Protein AF-A0A7D3X9V0-F1 (afdb_monomer_lite)

Foldseek 3Di:
DPQLVVLVVLLVVFCPDPQADHDDPVLVVLSVCVSVVVDDLVVSQVVVVVVVGTHSDDDD

Secondary structure (DSSP, 8-state):
---HHHHHHHHHHHHT-TTPPPPPHHHHHHHHHHHHTSS-HHHHHHHHHHTTS-------

Radius of gyration: 10.48 Å; chains: 1; bounding box: 25×16×26 Å

pLDDT: mean 76.16, std 12.22, range [36.41, 89.44]

Sequence (60 aa):
MESKTLRARAVRQALAHPASSSPTCRELQLLTQYVLGQRSREELNDELLRGNRLHLLAIS

Structure (mmCIF, N/CA/C/O backbone):
data_AF-A0A7D3X9V0-F1
#
_entry.id   AF-A0A7D3X9V0-F1
#
loop_
_atom_site.group_PDB
_atom_site.id
_atom_site.type_symbol
_atom_site.label_atom_id
_atom_site.label_alt_id
_atom_site.label_comp_id
_atom_site.label_asym_id
_atom_site.label_entity_id
_atom_site.label_seq_id
_atom_site.pdbx_PDB_ins_code
_atom_site.Cartn_x
_atom_site.Cartn_y
_atom_site.Cartn_z
_atom_site.occupancy
_atom_site.B_iso_or_equiv
_atom_site.auth_seq_id
_atom_site.auth_comp_id
_atom_site.auth_asym_id
_atom_site.auth_atom_id
_atom_site.pdbx_PDB_model_num
ATOM 1 N N . MET A 1 1 ? -8.666 -0.709 15.773 1.00 49.66 1 MET A N 1
ATOM 2 C CA . MET A 1 1 ? -8.309 0.279 14.732 1.00 49.66 1 MET A CA 1
ATOM 3 C C . MET A 1 1 ? -6.832 0.122 14.431 1.00 49.66 1 MET A C 1
ATOM 5 O O . MET A 1 1 ? -6.022 0.474 15.279 1.00 49.66 1 MET A O 1
ATOM 9 N N . GLU A 1 2 ? -6.453 -0.449 13.289 1.00 56.66 2 GLU A N 1
ATOM 10 C CA . GLU A 1 2 ? -5.051 -0.361 12.867 1.00 56.66 2 GLU A CA 1
ATOM 11 C C . GLU A 1 2 ? -4.713 1.112 12.651 1.00 56.66 2 GLU A C 1
ATOM 13 O O . GLU A 1 2 ? -5.360 1.803 11.863 1.00 56.66 2 GLU A O 1
ATOM 18 N N . SER A 1 3 ? -3.739 1.612 13.405 1.00 76.31 3 SER A N 1
ATOM 19 C CA . SER A 1 3 ? -3.357 3.016 13.347 1.00 76.31 3 SER A CA 1
ATOM 20 C C . SER A 1 3 ? -2.849 3.348 11.937 1.00 76.31 3 SER A C 1
ATOM 22 O O . SER A 1 3 ? -2.058 2.587 11.376 1.00 76.31 3 SER A O 1
ATOM 24 N N . LYS A 1 4 ? -3.279 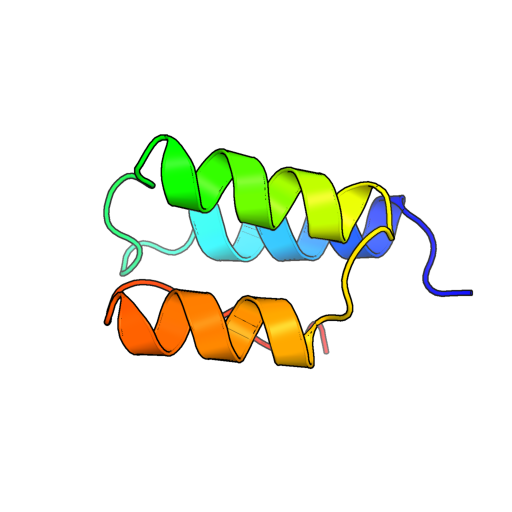4.473 11.347 1.00 79.81 4 LYS A N 1
ATOM 25 C CA . LYS A 1 4 ? -2.878 4.965 10.003 1.00 79.81 4 LYS A CA 1
ATOM 26 C C . LYS A 1 4 ? -1.362 4.869 9.759 1.00 79.81 4 LYS A C 1
ATOM 28 O O . LYS A 1 4 ? -0.899 4.604 8.651 1.00 79.81 4 LYS A O 1
ATOM 33 N N . THR A 1 5 ? -0.590 5.025 10.829 1.00 81.38 5 THR A N 1
ATOM 34 C CA . THR A 1 5 ? 0.865 4.881 10.901 1.00 81.38 5 THR A CA 1
ATOM 35 C C . THR A 1 5 ? 1.368 3.475 10.559 1.00 81.38 5 THR A C 1
ATOM 37 O O . THR A 1 5 ? 2.369 3.352 9.853 1.00 81.38 5 THR A O 1
ATOM 40 N N . LEU A 1 6 ? 0.680 2.419 11.009 1.00 82.56 6 LEU A N 1
ATOM 41 C CA . LEU A 1 6 ? 1.008 1.023 10.688 1.00 82.56 6 LEU A CA 1
ATOM 42 C C . LEU A 1 6 ? 0.769 0.740 9.205 1.00 82.56 6 LEU A C 1
ATOM 44 O O . LEU A 1 6 ? 1.635 0.182 8.537 1.00 82.56 6 LEU A O 1
ATOM 48 N N . ARG A 1 7 ? -0.348 1.224 8.653 1.00 83.62 7 ARG A N 1
ATOM 49 C CA . ARG A 1 7 ? -0.653 1.074 7.222 1.00 83.62 7 ARG A CA 1
ATOM 50 C C . ARG A 1 7 ? 0.365 1.794 6.346 1.00 83.62 7 ARG A C 1
ATOM 52 O O . ARG A 1 7 ? 0.891 1.205 5.409 1.00 83.62 7 ARG A O 1
ATOM 59 N N . ALA A 1 8 ? 0.722 3.030 6.698 1.00 84.94 8 ALA A N 1
ATOM 60 C CA . ALA A 1 8 ? 1.764 3.778 5.996 1.00 84.94 8 ALA A CA 1
ATOM 61 C C . ALA A 1 8 ? 3.140 3.093 6.081 1.00 84.94 8 ALA A C 1
ATOM 63 O O . ALA A 1 8 ? 3.916 3.135 5.126 1.00 84.94 8 ALA A O 1
ATOM 64 N N . ARG A 1 9 ? 3.456 2.442 7.209 1.00 85.44 9 ARG A N 1
ATOM 65 C CA . ARG A 1 9 ? 4.679 1.642 7.356 1.00 85.44 9 ARG A CA 1
ATOM 66 C C . ARG A 1 9 ? 4.671 0.423 6.431 1.00 85.44 9 ARG A C 1
ATOM 68 O O . ARG A 1 9 ? 5.670 0.226 5.746 1.00 85.44 9 ARG A O 1
ATOM 75 N N . ALA A 1 10 ? 3.562 -0.314 6.359 1.00 82.25 10 ALA A N 1
ATOM 76 C CA . ALA A 1 10 ? 3.412 -1.463 5.462 1.00 82.25 10 ALA A CA 1
ATOM 77 C C . ALA A 1 10 ? 3.643 -1.064 3.997 1.00 82.25 10 ALA A C 1
ATOM 79 O O . ALA A 1 10 ? 4.432 -1.688 3.294 1.00 82.25 10 ALA A O 1
ATOM 80 N N . VAL A 1 11 ? 3.012 0.035 3.565 1.00 83.62 11 VAL A N 1
ATOM 81 C CA . VAL A 1 11 ? 3.163 0.574 2.206 1.00 83.62 11 VAL A CA 1
ATOM 82 C C . VAL A 1 11 ? 4.617 0.923 1.910 1.00 83.62 11 VAL A C 1
ATOM 84 O O . VAL A 1 11 ? 5.142 0.521 0.879 1.00 83.62 11 VAL A O 1
ATOM 87 N N . ARG A 1 12 ? 5.305 1.616 2.823 1.00 84.06 12 ARG A N 1
ATOM 88 C CA . ARG A 1 12 ? 6.725 1.948 2.633 1.00 84.06 12 ARG A CA 1
ATOM 89 C C . ARG A 1 12 ? 7.617 0.712 2.562 1.00 84.06 12 ARG A C 1
ATOM 91 O O . ARG A 1 12 ? 8.536 0.707 1.758 1.00 84.06 12 ARG A O 1
ATOM 98 N N . GLN A 1 13 ? 7.356 -0.317 3.367 1.00 82.50 13 GLN A N 1
ATOM 99 C CA . GLN A 1 13 ? 8.110 -1.573 3.302 1.00 82.50 13 GLN A CA 1
ATOM 100 C C . GLN A 1 13 ? 7.892 -2.301 1.973 1.00 82.50 13 GLN A C 1
ATOM 102 O O . GLN A 1 13 ? 8.859 -2.779 1.391 1.00 82.50 13 GLN A O 1
ATOM 107 N N . ALA A 1 14 ? 6.657 -2.330 1.469 1.00 77.88 14 ALA A N 1
ATOM 108 C CA . ALA A 1 14 ? 6.357 -2.914 0.165 1.00 77.88 14 ALA A CA 1
ATOM 109 C C . ALA A 1 14 ? 7.054 -2.151 -0.975 1.00 77.88 14 ALA A C 1
ATOM 111 O O . ALA A 1 14 ? 7.671 -2.768 -1.835 1.00 77.88 14 ALA A O 1
ATOM 112 N N . LEU A 1 15 ? 7.037 -0.814 -0.933 1.00 78.00 15 LEU A N 1
ATOM 113 C CA . LEU A 1 15 ? 7.698 0.036 -1.931 1.00 78.00 15 LEU A CA 1
ATOM 114 C C . LEU A 1 15 ? 9.230 0.001 -1.859 1.00 78.00 15 LEU A C 1
ATOM 116 O O . LEU A 1 15 ? 9.893 0.171 -2.876 1.00 78.00 15 LEU A O 1
ATOM 120 N N . ALA A 1 16 ? 9.796 -0.194 -0.668 1.00 77.06 16 ALA A N 1
ATOM 121 C CA . ALA A 1 16 ? 11.239 -0.301 -0.469 1.00 77.06 16 ALA A CA 1
ATOM 122 C C . ALA A 1 16 ? 11.785 -1.702 -0.787 1.00 77.06 16 ALA A C 1
ATOM 124 O O . ALA A 1 16 ? 13.000 -1.902 -0.758 1.00 77.06 16 ALA A O 1
ATOM 125 N N . HIS A 1 17 ? 10.921 -2.687 -1.054 1.00 72.69 17 HIS A N 1
ATOM 126 C CA . HIS A 1 17 ? 11.372 -4.040 -1.334 1.00 72.69 17 HIS A CA 1
ATOM 127 C C . HIS A 1 17 ? 12.084 -4.076 -2.698 1.00 72.69 17 HIS A C 1
ATOM 129 O O . HIS A 1 17 ? 11.479 -3.693 -3.694 1.00 72.69 17 HIS A O 1
ATOM 135 N N . PRO A 1 18 ? 13.323 -4.595 -2.800 1.00 61.97 18 PRO A N 1
ATOM 136 C CA . PRO A 1 18 ? 14.076 -4.638 -4.062 1.00 61.97 18 PRO A CA 1
ATOM 137 C C . PRO A 1 18 ? 13.428 -5.462 -5.188 1.00 61.97 18 PRO A C 1
ATOM 139 O O . PRO A 1 18 ? 13.800 -5.304 -6.345 1.00 61.97 18 PRO A O 1
ATOM 142 N N . ALA A 1 19 ? 12.465 -6.333 -4.867 1.00 65.94 19 ALA A N 1
ATOM 143 C CA . ALA A 1 19 ? 11.667 -7.065 -5.850 1.00 65.94 19 ALA A CA 1
ATOM 144 C C . ALA A 1 19 ? 10.463 -6.252 -6.365 1.00 65.94 19 ALA A C 1
ATOM 146 O O . ALA A 1 19 ? 9.843 -6.627 -7.359 1.00 65.94 19 ALA A O 1
ATOM 147 N N . SER A 1 20 ? 10.126 -5.140 -5.703 1.00 64.44 20 SER A N 1
ATOM 148 C CA . 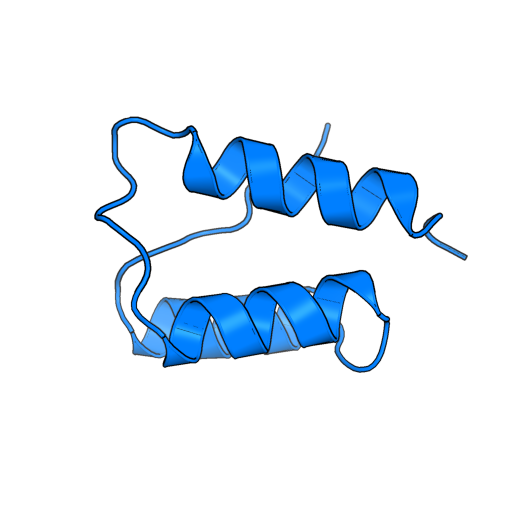SER A 1 20 ? 9.075 -4.238 -6.149 1.00 64.44 20 SER A CA 1
ATOM 149 C C . SER A 1 20 ? 9.583 -3.424 -7.328 1.00 64.44 20 SER A C 1
ATOM 151 O O . SER A 1 20 ? 10.493 -2.606 -7.209 1.00 64.44 20 SER A O 1
ATOM 153 N N . SER A 1 21 ? 8.939 -3.606 -8.476 1.00 67.38 21 SER A N 1
ATOM 154 C CA . SER A 1 21 ? 9.056 -2.650 -9.575 1.00 67.38 21 SER A CA 1
ATOM 155 C C . SER A 1 21 ? 8.499 -1.288 -9.145 1.00 67.38 21 SER A C 1
ATOM 157 O O . SER A 1 21 ? 7.669 -1.218 -8.233 1.00 67.38 21 SER A O 1
ATOM 159 N N . SER A 1 22 ? 8.923 -0.205 -9.806 1.00 73.75 22 SER A N 1
ATOM 160 C CA . SER A 1 22 ? 8.357 1.127 -9.564 1.00 73.75 22 SER A CA 1
ATOM 161 C C . SER A 1 22 ? 6.824 1.074 -9.653 1.00 73.75 22 SER A C 1
ATOM 163 O O . SER A 1 22 ? 6.301 0.613 -10.678 1.00 73.75 22 SER A O 1
ATOM 165 N N . PRO A 1 23 ? 6.102 1.523 -8.609 1.00 75.44 23 PRO A N 1
ATOM 166 C CA . PRO A 1 23 ? 4.651 1.462 -8.586 1.00 75.44 23 PRO A CA 1
ATOM 167 C C . PRO A 1 23 ? 4.081 2.372 -9.672 1.00 75.44 23 PRO A C 1
ATOM 169 O O . PRO A 1 23 ? 4.527 3.500 -9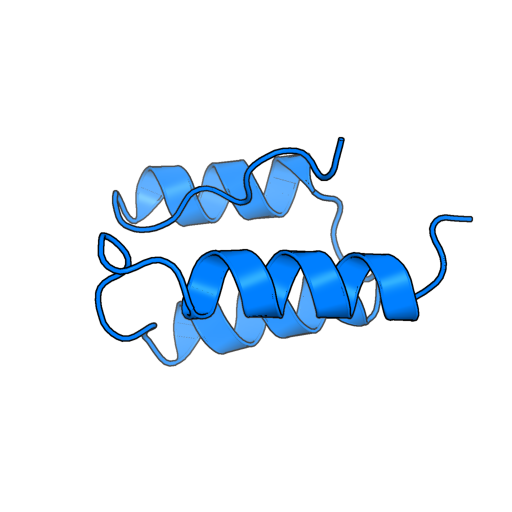.893 1.00 75.44 23 PRO A O 1
ATOM 172 N N . THR A 1 24 ? 3.062 1.880 -10.352 1.00 81.94 24 THR A N 1
ATOM 173 C CA . THR A 1 24 ? 2.253 2.663 -11.277 1.00 81.94 24 THR A CA 1
ATOM 174 C C . THR A 1 24 ? 1.390 3.670 -10.517 1.00 81.94 24 THR A C 1
ATOM 176 O O . THR A 1 24 ? 1.105 3.524 -9.326 1.00 81.94 24 THR A O 1
ATOM 179 N N . CYS A 1 25 ? 0.907 4.694 -11.225 1.00 83.00 25 CYS A N 1
ATOM 180 C CA . CYS A 1 25 ? -0.002 5.689 -10.651 1.00 83.00 25 CYS A CA 1
ATOM 181 C C . CYS A 1 25 ? -1.258 5.042 -10.029 1.00 83.00 25 CYS A C 1
ATOM 183 O O . CYS A 1 25 ? -1.697 5.449 -8.952 1.00 83.00 25 CYS A O 1
ATOM 185 N N . ARG A 1 26 ? -1.781 3.977 -10.654 1.00 83.94 26 ARG A N 1
ATOM 186 C CA . ARG A 1 26 ? -2.921 3.209 -10.136 1.00 83.94 26 ARG A CA 1
ATOM 187 C C . ARG A 1 26 ? -2.592 2.511 -8.814 1.00 83.94 26 ARG A C 1
ATOM 189 O O . ARG A 1 26 ? -3.378 2.587 -7.876 1.00 83.94 26 ARG A O 1
ATOM 196 N N . GLU A 1 27 ? -1.425 1.881 -8.706 1.00 82.19 27 GLU A N 1
ATOM 197 C CA . GLU A 1 27 ? -0.988 1.218 -7.467 1.00 82.19 27 GLU A CA 1
ATOM 198 C C . GLU A 1 27 ? -0.791 2.229 -6.329 1.00 82.19 27 GLU A C 1
ATOM 200 O O . GLU A 1 27 ? -1.227 1.988 -5.206 1.00 82.19 27 GLU A O 1
ATOM 205 N N . LEU A 1 28 ? -0.227 3.407 -6.618 1.00 84.44 28 LEU A N 1
ATOM 206 C CA . LEU A 1 28 ? -0.094 4.491 -5.636 1.00 84.44 28 LEU A CA 1
ATOM 207 C C . LEU A 1 28 ? -1.451 4.993 -5.126 1.00 84.44 28 LEU A C 1
ATOM 209 O O . LEU A 1 28 ? -1.594 5.265 -3.930 1.00 84.44 28 LEU A O 1
ATOM 213 N N . GLN A 1 29 ? -2.458 5.091 -5.998 1.00 88.31 29 GLN A N 1
ATOM 214 C CA . GLN A 1 29 ? -3.819 5.432 -5.581 1.00 88.31 29 GLN A CA 1
ATOM 215 C C . GLN A 1 29 ? -4.398 4.369 -4.642 1.00 88.31 29 GLN A C 1
ATOM 217 O O . GLN A 1 29 ? -4.926 4.714 -3.585 1.00 88.31 29 GLN A O 1
ATOM 222 N N . LEU A 1 30 ? -4.247 3.087 -4.979 1.00 87.25 30 LEU A N 1
ATOM 223 C CA . LEU A 1 30 ? -4.736 1.974 -4.161 1.00 87.25 30 LEU A CA 1
ATOM 224 C C . LEU A 1 30 ? -4.048 1.916 -2.784 1.00 87.25 30 LEU A C 1
ATOM 226 O O . LEU A 1 30 ? -4.716 1.808 -1.753 1.00 87.25 30 LEU A O 1
ATOM 230 N N . LEU A 1 31 ? -2.722 2.081 -2.743 1.00 86.31 31 LEU A N 1
ATOM 231 C CA . LEU A 1 31 ? -1.946 2.157 -1.499 1.00 86.31 31 LEU A CA 1
ATOM 232 C C . LEU A 1 31 ? -2.383 3.350 -0.635 1.00 86.31 31 LEU A C 1
ATOM 234 O O . LEU A 1 31 ? -2.478 3.237 0.588 1.00 86.31 31 LEU A O 1
ATOM 238 N N . THR A 1 32 ? -2.706 4.483 -1.263 1.00 88.25 32 THR A N 1
ATOM 239 C CA . THR A 1 32 ? -3.211 5.677 -0.571 1.00 88.25 32 THR A CA 1
ATOM 240 C C . THR A 1 32 ? -4.593 5.430 0.039 1.00 88.25 32 THR A C 1
ATOM 242 O O . THR A 1 32 ? -4.809 5.765 1.204 1.00 88.25 32 THR A O 1
ATOM 245 N N . GLN A 1 33 ? -5.508 4.786 -0.693 1.00 89.44 33 GLN A N 1
ATOM 246 C CA . GLN A 1 33 ? -6.837 4.414 -0.186 1.00 89.44 33 GLN A CA 1
ATOM 247 C C . GLN A 1 33 ? -6.743 3.481 1.031 1.00 89.44 33 GLN A C 1
ATOM 249 O O . GLN A 1 33 ? -7.455 3.679 2.018 1.00 89.44 33 GLN A O 1
ATOM 254 N N . TYR A 1 34 ? -5.813 2.523 1.015 1.00 87.94 34 TYR A N 1
ATOM 255 C CA . TYR A 1 34 ? -5.540 1.653 2.162 1.00 87.94 34 TYR A CA 1
ATOM 256 C C . TYR A 1 34 ? -5.016 2.426 3.381 1.00 87.94 34 TYR A C 1
ATOM 258 O O . TYR A 1 34 ? -5.527 2.261 4.493 1.00 87.94 34 TYR A O 1
ATOM 266 N N . VAL A 1 35 ? -4.053 3.336 3.190 1.00 87.25 35 VAL A N 1
ATOM 267 C CA . VAL A 1 35 ? -3.527 4.185 4.278 1.00 87.25 35 VAL A CA 1
ATOM 268 C C . VAL A 1 35 ? -4.616 5.077 4.873 1.00 87.25 35 VAL A C 1
ATOM 270 O O . VAL A 1 35 ? -4.661 5.257 6.089 1.00 87.25 35 VAL A O 1
ATOM 273 N N . LEU A 1 36 ? -5.514 5.612 4.046 1.00 88.81 36 LEU A N 1
ATOM 274 C CA . LEU A 1 36 ? -6.664 6.404 4.495 1.00 88.81 36 LEU A CA 1
ATOM 275 C C . LEU A 1 36 ? -7.773 5.556 5.136 1.00 88.81 36 LEU A C 1
ATOM 277 O O . LEU A 1 36 ? -8.680 6.112 5.746 1.00 88.81 36 LEU A O 1
ATOM 281 N N . GLY A 1 37 ? -7.691 4.228 5.030 1.00 85.50 37 GLY A N 1
ATOM 282 C CA . GLY A 1 37 ? -8.675 3.291 5.561 1.00 85.50 37 GLY A CA 1
ATOM 283 C C . GLY A 1 37 ? -9.980 3.222 4.790 1.00 85.50 37 GLY A C 1
ATOM 284 O O . GLY A 1 37 ? -10.978 2.774 5.338 1.00 85.50 37 GLY A O 1
ATOM 285 N N . GLN A 1 38 ? -9.941 3.621 3.522 1.00 88.00 38 GLN A N 1
ATOM 286 C CA . GLN A 1 38 ? -11.044 3.469 2.577 1.00 88.00 38 GLN A CA 1
ATOM 287 C C . GLN A 1 38 ? -11.128 2.050 1.999 1.00 88.00 38 GLN A C 1
ATOM 289 O O . GLN A 1 38 ? -12.138 1.707 1.399 1.00 88.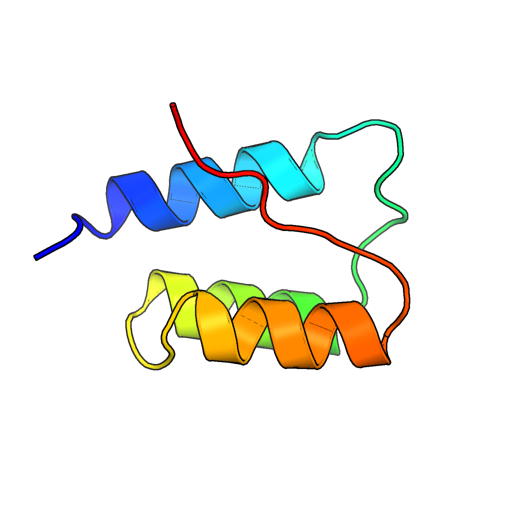00 38 GLN A O 1
ATOM 294 N N . ARG A 1 39 ? -10.072 1.243 2.165 1.00 84.19 39 ARG A N 1
ATOM 295 C CA . ARG A 1 39 ? -10.002 -0.160 1.737 1.00 84.19 39 ARG A CA 1
ATOM 296 C C . ARG A 1 39 ? -9.351 -1.040 2.794 1.00 84.19 39 ARG A C 1
ATOM 298 O O . ARG A 1 39 ? -8.512 -0.563 3.569 1.00 84.19 39 ARG A O 1
ATOM 305 N N . SER A 1 40 ? -9.714 -2.319 2.798 1.00 85.69 40 SER A N 1
ATOM 306 C CA . SER A 1 40 ? -9.049 -3.337 3.609 1.00 85.69 40 SER A CA 1
ATOM 307 C C . SER A 1 40 ? -7.716 -3.768 2.983 1.00 85.69 40 SER A C 1
ATOM 309 O O . SER A 1 40 ? -7.405 -3.474 1.825 1.00 85.69 40 SER A O 1
ATOM 311 N N . ARG A 1 41 ? -6.892 -4.466 3.770 1.00 82.69 41 ARG A N 1
ATOM 312 C CA . ARG A 1 41 ? -5.635 -5.043 3.275 1.00 82.69 41 ARG A CA 1
ATOM 313 C C . ARG A 1 41 ? -5.892 -6.134 2.235 1.00 82.69 41 ARG A C 1
ATOM 315 O O . ARG A 1 41 ? -5.123 -6.244 1.286 1.00 82.69 41 ARG A O 1
ATOM 322 N N . GLU A 1 42 ? -6.940 -6.935 2.430 1.00 84.19 42 GLU A N 1
ATOM 323 C CA . GLU A 1 42 ? -7.304 -8.024 1.516 1.00 84.19 42 GLU A CA 1
ATOM 324 C C . GLU A 1 42 ? -7.693 -7.471 0.146 1.00 84.19 42 GLU A C 1
ATOM 326 O O . GLU A 1 42 ? -7.097 -7.867 -0.849 1.00 84.19 42 GLU A O 1
ATOM 331 N N . GLU A 1 43 ? -8.574 -6.466 0.105 1.00 84.81 43 GLU A N 1
ATOM 332 C CA . GLU A 1 43 ? -9.002 -5.818 -1.144 1.00 84.81 43 GLU A CA 1
ATOM 333 C C . GLU A 1 43 ? -7.828 -5.207 -1.914 1.00 84.81 43 GLU A C 1
ATOM 335 O O . GLU A 1 43 ? -7.780 -5.247 -3.145 1.00 84.81 43 GLU A O 1
ATOM 340 N N . LEU A 1 44 ? -6.874 -4.616 -1.189 1.00 85.62 44 LEU A N 1
ATOM 341 C CA . LEU A 1 44 ? -5.673 -4.063 -1.795 1.00 85.62 44 LEU A CA 1
ATOM 342 C C . LEU A 1 44 ? -4.778 -5.169 -2.366 1.00 85.62 44 LEU A C 1
ATOM 344 O O . LEU A 1 44 ? -4.326 -5.046 -3.502 1.00 85.62 44 LEU A O 1
ATOM 348 N N . ASN A 1 45 ? -4.530 -6.240 -1.611 1.00 82.88 45 ASN A N 1
ATOM 349 C CA . ASN A 1 45 ? -3.714 -7.354 -2.091 1.00 82.88 45 ASN A CA 1
ATOM 350 C C . ASN A 1 45 ? -4.352 -8.051 -3.297 1.00 82.88 45 ASN A C 1
ATOM 352 O O . ASN A 1 45 ? -3.619 -8.382 -4.221 1.00 82.88 45 ASN A O 1
ATOM 356 N N . ASP A 1 46 ? -5.677 -8.211 -3.344 1.00 83.69 46 ASP A N 1
ATOM 357 C CA . ASP A 1 46 ? -6.377 -8.767 -4.509 1.00 83.69 46 ASP A CA 1
ATOM 358 C C . ASP A 1 46 ? -6.179 -7.914 -5.773 1.00 83.69 46 ASP A C 1
ATOM 360 O O . ASP A 1 46 ? -5.919 -8.445 -6.856 1.00 83.69 46 ASP A O 1
ATOM 364 N N . GLU A 1 47 ? -6.252 -6.581 -5.666 1.00 81.88 47 GLU A N 1
ATOM 365 C CA . GLU A 1 47 ? -5.982 -5.711 -6.820 1.00 81.88 47 GLU A CA 1
ATOM 366 C C . GLU A 1 47 ? -4.503 -5.700 -7.226 1.00 81.88 47 GLU A C 1
ATOM 368 O O . GLU A 1 47 ? -4.204 -5.692 -8.422 1.00 81.88 47 GLU A O 1
ATOM 373 N N . LEU A 1 48 ? -3.576 -5.750 -6.267 1.00 77.06 48 LEU A N 1
ATOM 374 C CA . LEU A 1 48 ? -2.141 -5.814 -6.565 1.00 77.06 48 LEU A CA 1
ATOM 375 C C . LEU A 1 48 ? -1.723 -7.178 -7.151 1.00 77.06 48 LEU A C 1
ATOM 377 O O . LEU A 1 48 ? -0.860 -7.226 -8.032 1.00 77.06 48 LEU A O 1
ATOM 381 N N . LEU A 1 49 ? -2.380 -8.267 -6.734 1.00 76.31 49 LEU A N 1
ATOM 382 C CA . LEU A 1 49 ? -2.240 -9.618 -7.289 1.00 76.31 49 LEU A CA 1
ATOM 383 C C . LEU A 1 49 ? -2.697 -9.679 -8.745 1.00 76.31 49 LEU A C 1
ATOM 385 O O . LEU A 1 49 ? -1.994 -10.228 -9.590 1.00 76.31 49 LEU A O 1
ATOM 389 N N . ARG A 1 50 ? -3.836 -9.054 -9.070 1.00 74.94 50 ARG A N 1
ATOM 390 C CA . ARG A 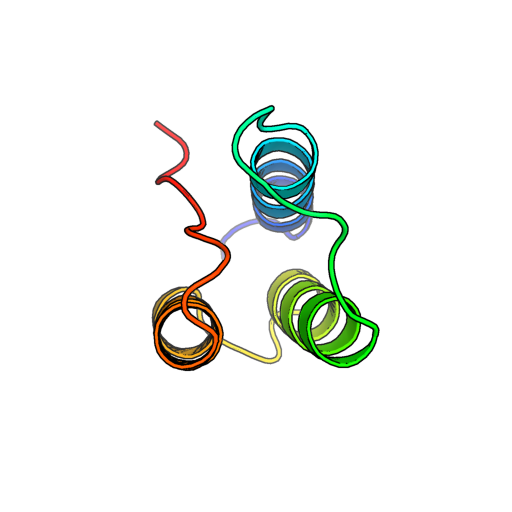1 50 ? -4.300 -8.926 -10.464 1.00 74.94 50 ARG A CA 1
ATOM 391 C C . ARG A 1 50 ? -3.320 -8.140 -11.337 1.00 74.94 50 ARG A C 1
ATOM 393 O O . ARG A 1 50 ? -3.264 -8.371 -12.541 1.00 74.94 50 ARG A O 1
ATOM 400 N N . GLY A 1 51 ? -2.551 -7.230 -10.739 1.00 65.56 51 GLY A N 1
ATOM 401 C CA . GLY A 1 51 ? -1.457 -6.506 -11.390 1.00 65.56 51 GLY A CA 1
ATOM 402 C C . GLY A 1 51 ? -0.131 -7.275 -11.468 1.00 65.56 51 GLY A C 1
ATOM 403 O O . GLY A 1 51 ? 0.784 -6.802 -12.137 1.00 65.56 51 GLY A O 1
ATOM 404 N N . ASN A 1 52 ? -0.029 -8.439 -10.812 1.00 62.88 52 ASN A N 1
ATOM 405 C CA . ASN A 1 52 ? 1.133 -9.333 -10.757 1.00 62.88 52 ASN A CA 1
ATOM 406 C C . ASN A 1 52 ? 2.454 -8.640 -10.357 1.00 62.88 52 ASN A C 1
ATOM 408 O O . ASN A 1 52 ? 3.504 -8.905 -10.946 1.00 62.88 52 ASN A O 1
ATOM 412 N N . ARG A 1 53 ? 2.401 -7.692 -9.407 1.00 62.34 53 ARG A N 1
ATOM 413 C CA . ARG A 1 53 ? 3.530 -6.775 -9.146 1.00 62.34 53 ARG A CA 1
ATOM 414 C C . ARG A 1 53 ? 3.941 -6.592 -7.691 1.00 62.34 53 ARG A C 1
ATOM 416 O O . ARG A 1 53 ? 5.135 -6.466 -7.432 1.00 62.34 53 ARG A O 1
ATOM 423 N N . LEU A 1 54 ? 3.000 -6.555 -6.751 1.00 64.25 54 LEU A N 1
ATOM 424 C CA . LEU A 1 54 ? 3.279 -6.135 -5.375 1.00 64.25 54 LEU A CA 1
ATOM 425 C C . LEU A 1 54 ? 2.479 -6.964 -4.368 1.00 64.25 54 LEU A C 1
ATOM 427 O O . LEU A 1 54 ? 1.274 -7.131 -4.510 1.00 64.25 54 LEU A O 1
ATOM 431 N N . HIS A 1 55 ? 3.142 -7.452 -3.321 1.00 62.28 55 HIS A N 1
ATOM 432 C CA . HIS A 1 55 ? 2.489 -8.030 -2.146 1.00 62.28 55 HIS A CA 1
ATOM 433 C C . HIS A 1 55 ? 2.794 -7.152 -0.938 1.00 62.28 55 HIS A C 1
ATOM 435 O O . HIS A 1 55 ? 3.962 -6.954 -0.592 1.00 62.28 55 HIS A O 1
ATOM 441 N N . LEU A 1 56 ? 1.758 -6.662 -0.251 1.00 60.34 56 LEU A N 1
ATOM 442 C CA . LEU A 1 56 ? 1.943 -6.182 1.115 1.00 60.34 56 LEU A CA 1
ATOM 443 C C . LEU A 1 56 ? 2.210 -7.399 1.996 1.00 60.34 56 LEU A C 1
ATOM 445 O O . LEU A 1 56 ? 1.291 -8.145 2.345 1.00 60.34 56 LEU A O 1
ATOM 449 N N . LEU A 1 57 ? 3.482 -7.609 2.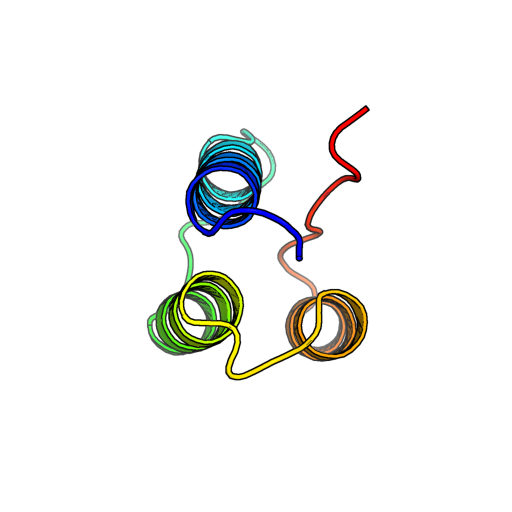330 1.00 57.88 57 LEU A N 1
ATOM 450 C CA . LEU A 1 57 ? 3.877 -8.595 3.327 1.00 57.88 57 LEU A CA 1
ATOM 451 C C . LEU A 1 57 ? 3.264 -8.209 4.678 1.00 57.88 57 LEU A C 1
ATOM 453 O O . LEU A 1 57 ? 3.168 -7.027 5.024 1.00 57.88 57 LEU A O 1
ATOM 457 N N . ALA A 1 58 ? 2.808 -9.215 5.424 1.00 44.88 58 ALA A N 1
ATOM 458 C CA . ALA A 1 58 ? 2.301 -9.010 6.769 1.00 44.88 58 ALA A CA 1
ATOM 459 C C . ALA A 1 58 ? 3.389 -8.334 7.616 1.00 44.88 58 ALA A C 1
ATOM 461 O O . ALA A 1 58 ? 4.534 -8.783 7.632 1.00 44.88 58 ALA A O 1
ATOM 462 N N . ILE A 1 59 ? 3.033 -7.236 8.287 1.00 49.19 59 ILE A N 1
ATOM 463 C CA . ILE A 1 59 ? 3.898 -6.658 9.311 1.00 49.19 59 ILE A CA 1
ATOM 464 C C . ILE A 1 59 ? 3.829 -7.629 10.494 1.00 49.19 59 ILE A C 1
ATOM 466 O O . ILE A 1 59 ? 2.795 -7.680 11.162 1.00 49.19 59 ILE A O 1
ATOM 470 N N . SER A 1 60 ? 4.876 -8.433 10.679 1.00 36.41 60 SER A N 1
ATOM 471 C CA . SER A 1 60 ? 5.113 -9.184 11.919 1.00 36.41 60 SER A CA 1
ATOM 472 C C . SER A 1 60 ? 5.645 -8.268 13.015 1.00 36.41 60 SER A C 1
ATOM 474 O O . SER A 1 60 ? 6.400 -7.321 12.681 1.00 36.41 60 SER A O 1
#